Protein AF-A0AAU9CZB6-F1 (afdb_monomer)

Mean predicted aligned error: 5.32 Å

Organism: NCBI:txid2932184

Nearest PDB structures (foldseek):
  6pyu-assembly1_B  TM=6.315E-01  e=3.623E-01  Homo sapiens
  9cpc-assembly1_3Q  TM=4.572E-01  e=9.966E-01  Sus scrofa
  8gmh-assembly2_E  TM=4.642E-01  e=1.342E+00  Streptococcus intermedius B196
  2y3a-assembly1_B  TM=4.017E-01  e=5.833E-01  Mus musculus
  8i4v-assembly1_B  TM=3.474E-01  e=9.966E-01  Saccharomyces cerevisiae S288C

Foldseek 3Di:
DAPLVVLVVVLVVLVVVLVVLVVVLVVLVVVLVVLVVVLVVVVVVLVVCLVVCVPHPCNVVSVVVVVVSVVVSVVSNVVSVVSNVVSVVVNVVSVVVSVVSVVVSVVSVVVVVD

Structure (mmCIF, N/CA/C/O backbone):
data_AF-A0AAU9CZB6-F1
#
_entry.id   AF-A0AAU9CZB6-F1
#
loop_
_atom_site.group_PDB
_atom_site.id
_atom_site.type_symbol
_atom_site.label_atom_id
_atom_site.label_alt_id
_atom_site.label_comp_id
_atom_site.label_asym_id
_atom_site.label_entity_id
_atom_site.label_seq_id
_atom_site.pdbx_PDB_ins_code
_atom_site.Cartn_x
_atom_site.Cartn_y
_atom_site.Cartn_z
_atom_site.occupancy
_atom_site.B_iso_or_equiv
_atom_site.auth_seq_id
_atom_site.auth_comp_id
_atom_site.auth_asym_id
_atom_site.auth_atom_id
_atom_site.pdbx_PDB_model_num
ATOM 1 N N . MET A 1 1 ? -8.855 -9.086 37.062 1.00 68.56 1 MET A N 1
ATOM 2 C CA . MET A 1 1 ? -9.310 -8.047 36.117 1.00 68.56 1 MET A CA 1
ATOM 3 C C . MET A 1 1 ? -10.753 -8.340 35.783 1.00 68.56 1 MET A C 1
ATOM 5 O O . MET A 1 1 ? -11.101 -9.516 35.746 1.00 68.56 1 MET A O 1
ATOM 9 N N . SER A 1 2 ? -11.588 -7.314 35.612 1.00 87.12 2 SER A N 1
ATOM 10 C CA . SER A 1 2 ? -12.923 -7.522 35.044 1.00 87.12 2 SER A CA 1
ATOM 11 C C . SER A 1 2 ? -12.789 -7.878 33.555 1.00 87.12 2 SER A C 1
ATOM 13 O O . SER A 1 2 ? -11.853 -7.438 32.883 1.00 87.12 2 SER A O 1
ATOM 15 N N . LYS A 1 3 ? -13.757 -8.633 33.024 1.00 89.06 3 LYS A N 1
ATOM 16 C CA . LYS A 1 3 ? -13.925 -8.869 31.580 1.00 89.06 3 LYS A CA 1
ATOM 17 C C . LYS A 1 3 ? -13.966 -7.548 30.795 1.00 89.06 3 LYS A C 1
ATOM 19 O O . LYS A 1 3 ? -13.482 -7.479 29.670 1.00 89.06 3 LYS A O 1
ATOM 24 N N . TYR A 1 4 ? -14.511 -6.486 31.387 1.00 90.50 4 TYR A N 1
ATOM 25 C CA . TYR A 1 4 ? -14.522 -5.147 30.805 1.00 90.50 4 TYR A CA 1
ATOM 26 C C . TYR A 1 4 ? -13.120 -4.525 30.707 1.00 90.50 4 TYR A C 1
ATOM 28 O O . TYR A 1 4 ? -12.799 -3.901 29.690 1.00 90.50 4 TYR A O 1
ATOM 36 N N . ASP A 1 5 ? -12.277 -4.709 31.727 1.00 91.19 5 ASP A N 1
ATOM 37 C CA . ASP A 1 5 ? -10.897 -4.203 31.732 1.00 91.19 5 ASP A CA 1
ATOM 38 C C . ASP A 1 5 ? -10.065 -4.901 30.649 1.00 91.19 5 ASP A C 1
ATOM 40 O O . ASP A 1 5 ? -9.366 -4.244 29.878 1.00 91.19 5 ASP A O 1
ATOM 44 N N . GLU A 1 6 ? -10.207 -6.225 30.528 1.00 93.50 6 GLU A N 1
ATOM 45 C CA . GLU A 1 6 ? -9.531 -7.031 29.501 1.00 93.50 6 GLU A CA 1
ATOM 46 C C . GLU A 1 6 ? -9.939 -6.606 28.083 1.00 93.50 6 GLU A C 1
ATOM 48 O O . GLU A 1 6 ? -9.092 -6.414 27.206 1.00 93.50 6 GLU A O 1
ATOM 53 N N . LEU A 1 7 ? -11.237 -6.388 27.856 1.00 94.50 7 LEU A N 1
ATOM 54 C CA . LEU A 1 7 ? -11.742 -5.898 26.575 1.00 94.50 7 LEU A CA 1
ATOM 55 C C . LEU A 1 7 ? -11.307 -4.456 26.286 1.00 94.50 7 LEU A C 1
ATOM 57 O O . LEU A 1 7 ? -11.104 -4.099 25.129 1.00 94.50 7 LEU A O 1
ATOM 61 N N . THR A 1 8 ? -11.146 -3.619 27.312 1.00 93.88 8 THR A N 1
ATOM 62 C CA . THR A 1 8 ? -10.642 -2.248 27.151 1.00 93.88 8 THR A CA 1
ATOM 63 C C . THR A 1 8 ? -9.173 -2.240 26.754 1.00 93.88 8 THR A C 1
ATOM 65 O O . THR A 1 8 ? -8.805 -1.492 25.848 1.00 93.88 8 THR A O 1
ATOM 68 N N . GLN A 1 9 ? -8.355 -3.103 27.359 1.00 95.25 9 GLN A N 1
ATOM 69 C CA . GLN A 1 9 ? -6.968 -3.274 26.934 1.00 95.25 9 GLN A CA 1
ATOM 70 C C . GLN A 1 9 ? -6.896 -3.806 25.497 1.00 95.25 9 GLN A C 1
ATOM 72 O O . GLN A 1 9 ? -6.178 -3.252 24.672 1.00 95.25 9 GLN A O 1
ATOM 77 N N . THR A 1 10 ? -7.717 -4.806 25.165 1.00 95.19 10 THR A N 1
ATOM 78 C CA . THR A 1 10 ? -7.789 -5.368 23.806 1.00 95.19 10 THR A CA 1
ATOM 79 C C . THR A 1 10 ? -8.183 -4.312 22.769 1.00 95.19 10 THR A C 1
ATOM 81 O O . THR A 1 10 ? -7.594 -4.253 21.692 1.00 95.19 10 THR A O 1
ATOM 84 N N . GLU A 1 11 ? -9.167 -3.459 23.077 1.00 95.31 11 GLU A N 1
ATOM 85 C CA . GLU A 1 11 ? -9.558 -2.342 22.209 1.00 95.31 11 GLU A CA 1
ATOM 86 C C . GLU A 1 11 ? -8.388 -1.373 21.992 1.00 95.31 11 GLU A C 1
ATOM 88 O O . GLU A 1 11 ? -8.130 -0.960 20.862 1.00 95.31 11 GLU A O 1
ATOM 93 N N . HIS A 1 12 ? -7.675 -1.018 23.064 1.00 96.44 12 HIS A N 1
ATOM 94 C CA . HIS A 1 12 ? -6.526 -0.121 22.996 1.00 96.44 12 HIS A CA 1
ATOM 95 C C . HIS A 1 12 ? -5.411 -0.687 22.109 1.00 96.44 12 HIS A C 1
ATOM 97 O O . HIS A 1 12 ? -4.948 0.000 21.197 1.00 96.44 12 HIS A O 1
ATOM 103 N N . ASP A 1 13 ? -5.044 -1.951 22.316 1.00 96.25 13 ASP A N 1
ATOM 104 C CA . ASP A 1 13 ? -3.989 -2.618 21.553 1.00 96.25 13 ASP A CA 1
ATOM 105 C C . ASP A 1 13 ? -4.352 -2.701 20.059 1.00 96.25 13 ASP A C 1
ATOM 107 O O . ASP A 1 13 ? -3.534 -2.378 19.195 1.00 96.25 13 ASP A O 1
ATOM 111 N N . LYS A 1 14 ? -5.610 -3.035 19.738 1.00 94.88 14 LYS A N 1
ATOM 112 C CA . LYS A 1 14 ? -6.104 -3.072 18.350 1.00 94.88 14 LYS A CA 1
ATOM 113 C C . LYS A 1 14 ? -6.131 -1.697 17.685 1.00 94.88 14 LYS A C 1
ATOM 115 O O . LYS A 1 14 ? -5.860 -1.597 16.489 1.00 94.88 14 LYS A O 1
ATOM 120 N N . ARG A 1 15 ? -6.426 -0.626 18.430 1.00 95.12 15 ARG A N 1
ATOM 121 C CA . ARG A 1 15 ? -6.346 0.750 17.904 1.00 95.12 15 ARG A CA 1
ATOM 122 C C . ARG A 1 15 ? -4.911 1.130 17.553 1.00 95.12 15 ARG A C 1
ATOM 124 O O . ARG A 1 15 ? -4.691 1.663 16.470 1.00 95.12 15 ARG A O 1
ATOM 131 N N . ILE A 1 16 ? -3.944 0.791 18.407 1.00 97.12 16 ILE A N 1
ATOM 132 C CA . ILE A 1 16 ? -2.517 0.996 18.112 1.00 97.12 16 ILE A CA 1
ATOM 133 C C . ILE A 1 16 ? -2.113 0.222 16.851 1.00 97.12 16 ILE A C 1
ATOM 135 O O . ILE A 1 16 ? -1.412 0.752 15.987 1.00 97.12 16 ILE A O 1
ATOM 139 N N . GLU A 1 17 ? -2.560 -1.027 16.715 1.00 96.56 17 GLU A N 1
ATOM 140 C CA . GLU A 1 17 ? -2.291 -1.830 15.520 1.00 96.56 17 GLU A CA 1
ATOM 141 C C . GLU A 1 17 ? -2.881 -1.187 14.254 1.00 96.56 17 GLU A C 1
ATOM 143 O O . GLU A 1 17 ? -2.177 -1.053 13.251 1.00 96.56 17 GLU A O 1
ATOM 148 N N . SER A 1 18 ? -4.126 -0.706 14.317 1.00 95.19 18 SER A N 1
ATOM 149 C CA . SER A 1 18 ? -4.783 0.004 13.212 1.00 95.19 18 SER A CA 1
ATOM 150 C C . SER A 1 18 ? -4.012 1.263 12.806 1.00 95.19 18 SER A C 1
ATOM 152 O O . SER A 1 18 ? -3.738 1.469 11.624 1.00 95.19 18 SER A O 1
ATOM 154 N N . GLU A 1 19 ? -3.580 2.075 13.772 1.00 96.19 19 GLU A N 1
ATOM 155 C CA . GLU A 1 19 ? -2.773 3.272 13.508 1.00 96.19 19 GLU A CA 1
ATOM 156 C C . GLU A 1 19 ? -1.437 2.923 12.832 1.00 96.19 19 GLU A C 1
ATOM 158 O O . GLU A 1 19 ? -1.006 3.608 11.897 1.00 96.19 19 GLU A O 1
ATOM 163 N N . ASN A 1 20 ? -0.787 1.833 13.251 1.00 97.38 20 ASN A N 1
ATOM 164 C CA . ASN A 1 20 ? 0.449 1.349 12.633 1.00 97.38 20 ASN A CA 1
ATOM 165 C C . ASN A 1 20 ? 0.231 0.882 11.186 1.00 97.38 20 ASN A C 1
ATOM 167 O O . ASN A 1 20 ? 1.059 1.174 10.311 1.00 97.38 20 ASN A O 1
ATOM 171 N N . VAL A 1 21 ? -0.882 0.193 10.908 1.00 96.88 21 VAL A N 1
ATOM 172 C CA . VAL A 1 21 ? -1.267 -0.207 9.545 1.00 96.88 21 VAL A CA 1
ATOM 173 C C . VAL A 1 21 ? -1.482 1.031 8.677 1.00 96.88 21 VAL A C 1
ATOM 175 O O . VAL A 1 21 ? -0.888 1.130 7.602 1.00 96.88 21 VAL A O 1
ATOM 178 N N . GLU A 1 22 ? -2.224 2.027 9.158 1.00 95.69 22 GLU A N 1
ATOM 179 C CA . GLU A 1 22 ? -2.458 3.280 8.432 1.00 95.69 22 GLU A CA 1
ATOM 180 C C . GLU A 1 22 ? -1.171 4.073 8.165 1.00 95.69 22 GLU A C 1
ATOM 182 O O . GLU A 1 22 ? -0.979 4.638 7.082 1.00 95.69 22 GLU A O 1
ATOM 187 N N . GLN A 1 23 ? -0.264 4.147 9.141 1.00 97.12 23 GLN A N 1
ATOM 188 C CA . GLN A 1 23 ? 1.048 4.768 8.948 1.00 97.12 23 GLN A CA 1
ATOM 189 C C . GLN A 1 23 ? 1.866 4.025 7.889 1.00 97.12 23 GLN A C 1
ATOM 191 O O . GLN A 1 23 ? 2.502 4.653 7.041 1.00 97.12 23 GLN A O 1
ATOM 196 N N . THR A 1 24 ? 1.833 2.695 7.905 1.00 96.62 24 THR A N 1
ATOM 197 C CA . THR A 1 24 ? 2.538 1.871 6.919 1.00 96.62 24 THR A CA 1
ATOM 198 C C . THR A 1 24 ? 1.942 2.055 5.524 1.00 96.62 24 THR A C 1
ATOM 200 O O . THR A 1 24 ? 2.691 2.260 4.570 1.00 96.62 24 THR A O 1
ATOM 203 N N . MET A 1 25 ? 0.613 2.107 5.394 1.00 96.00 25 MET A N 1
ATOM 204 C CA . MET A 1 25 ? -0.059 2.416 4.126 1.00 96.00 25 MET A CA 1
ATOM 205 C C . MET A 1 25 ? 0.368 3.772 3.564 1.00 96.00 25 MET A C 1
ATOM 207 O O . MET A 1 25 ? 0.637 3.885 2.369 1.00 96.00 25 MET A O 1
ATOM 211 N N . ARG A 1 26 ? 0.480 4.799 4.416 1.00 97.00 26 ARG A N 1
ATOM 212 C CA . ARG A 1 26 ? 0.981 6.119 4.001 1.00 97.00 26 ARG A CA 1
ATOM 213 C C . ARG A 1 26 ? 2.402 6.040 3.441 1.00 97.00 26 ARG A C 1
ATOM 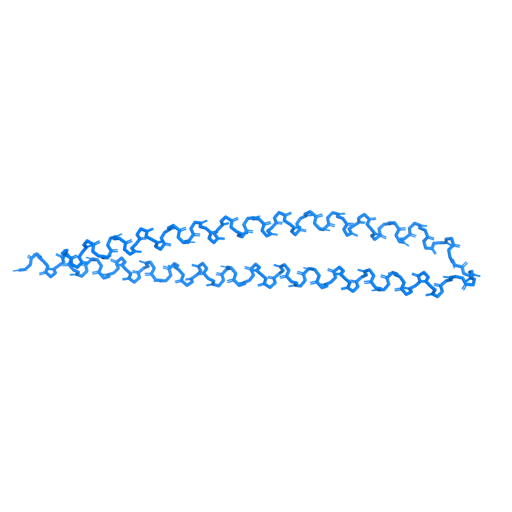215 O O . ARG A 1 26 ? 2.662 6.627 2.396 1.00 97.00 26 ARG A O 1
ATOM 222 N N . LYS A 1 27 ? 3.294 5.276 4.079 1.00 97.31 27 LYS A N 1
ATOM 223 C CA . LYS A 1 27 ? 4.666 5.066 3.582 1.00 97.31 27 LYS A CA 1
ATOM 224 C C . LYS A 1 27 ? 4.687 4.332 2.240 1.00 97.31 27 LYS A C 1
ATOM 226 O O . LYS A 1 27 ? 5.438 4.727 1.355 1.00 97.31 27 LYS A O 1
ATOM 231 N N . VAL A 1 28 ? 3.853 3.303 2.065 1.00 97.25 28 VAL A N 1
ATOM 232 C CA . VAL A 1 28 ? 3.739 2.581 0.784 1.00 97.25 28 VAL A CA 1
ATOM 233 C C . VAL A 1 28 ? 3.290 3.523 -0.334 1.00 97.25 28 VAL A C 1
ATOM 235 O O . VAL A 1 28 ? 3.904 3.523 -1.398 1.00 97.25 28 VAL A O 1
ATOM 238 N N . ARG A 1 29 ? 2.300 4.388 -0.083 1.00 95.31 29 ARG A N 1
ATOM 239 C CA . ARG A 1 29 ? 1.848 5.390 -1.066 1.00 95.31 29 ARG A CA 1
ATOM 240 C C . ARG A 1 29 ? 2.941 6.388 -1.435 1.00 95.31 29 ARG A C 1
ATOM 242 O O . ARG A 1 29 ? 3.176 6.621 -2.613 1.00 95.31 29 ARG A O 1
ATOM 249 N N . GLN A 1 30 ? 3.669 6.904 -0.446 1.00 96.31 30 GLN A N 1
ATOM 250 C CA . GLN A 1 30 ? 4.806 7.798 -0.695 1.00 96.31 30 GLN A CA 1
ATOM 251 C C . GLN A 1 30 ? 5.900 7.124 -1.535 1.00 96.31 30 GLN A C 1
ATOM 253 O O . GLN A 1 30 ? 6.493 7.754 -2.409 1.00 96.31 30 GLN A O 1
ATOM 258 N N . LEU A 1 31 ? 6.164 5.835 -1.298 1.00 96.12 31 LEU A N 1
ATOM 259 C CA . LEU A 1 31 ? 7.089 5.065 -2.127 1.00 96.12 31 LEU A CA 1
ATOM 260 C C . LEU A 1 31 ? 6.568 4.914 -3.558 1.00 96.12 31 LEU A C 1
ATOM 262 O O . LEU A 1 31 ? 7.340 5.120 -4.489 1.00 96.12 31 LEU A O 1
ATOM 266 N N . GLN A 1 32 ? 5.286 4.591 -3.748 1.00 95.44 32 GLN A N 1
ATOM 267 C CA . GLN A 1 32 ? 4.672 4.491 -5.078 1.00 95.44 32 GLN A CA 1
ATOM 268 C C . GLN A 1 32 ? 4.797 5.805 -5.859 1.00 95.44 32 GLN A C 1
ATOM 270 O O . GLN A 1 32 ? 5.255 5.781 -6.998 1.00 95.44 32 GLN A O 1
ATOM 275 N N . GLU A 1 33 ? 4.470 6.938 -5.232 1.00 95.19 33 GLU A N 1
ATOM 276 C CA . GLU A 1 33 ? 4.589 8.274 -5.832 1.00 95.19 33 GLU A CA 1
ATOM 277 C C . GLU A 1 33 ? 6.038 8.588 -6.235 1.00 95.19 33 GLU A C 1
ATOM 279 O O . GLU A 1 33 ? 6.302 8.987 -7.370 1.00 95.19 33 GLU A O 1
ATOM 284 N N . SER A 1 34 ? 6.992 8.330 -5.334 1.00 95.38 34 SER A N 1
ATOM 285 C CA . SER A 1 34 ? 8.423 8.513 -5.605 1.00 95.38 34 SER A CA 1
ATOM 286 C C . SER A 1 34 ? 8.898 7.654 -6.783 1.00 95.38 34 SER A C 1
ATOM 288 O O . SER A 1 34 ? 9.549 8.142 -7.712 1.00 95.38 34 SER A O 1
ATOM 290 N N . TYR A 1 35 ? 8.526 6.371 -6.798 1.00 94.69 35 TYR A N 1
ATOM 291 C CA . TYR A 1 35 ? 8.862 5.469 -7.894 1.00 94.69 35 TYR A CA 1
ATOM 292 C C . TYR A 1 35 ? 8.224 5.901 -9.215 1.00 94.69 35 TYR A C 1
ATOM 294 O O . TYR A 1 35 ? 8.892 5.840 -10.245 1.00 94.69 35 TYR A O 1
ATOM 302 N N . ASP A 1 36 ? 6.97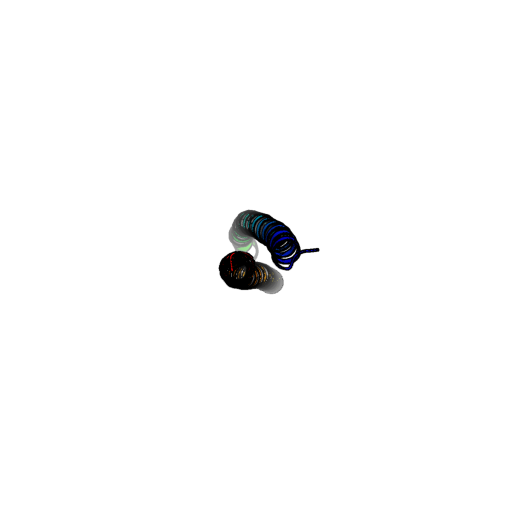8 6.374 -9.210 1.00 93.75 36 ASP A N 1
ATOM 303 C CA . ASP A 1 36 ? 6.306 6.849 -10.419 1.00 93.75 36 ASP A CA 1
ATOM 304 C C . ASP A 1 36 ? 7.038 8.027 -11.068 1.00 93.75 36 ASP A C 1
ATOM 306 O O . ASP A 1 36 ? 7.227 8.026 -12.290 1.00 93.75 36 ASP A O 1
ATOM 310 N N . GLU A 1 37 ? 7.543 8.980 -10.281 1.00 94.31 37 GLU A N 1
ATOM 311 C CA . GLU A 1 37 ? 8.394 10.047 -10.814 1.00 94.31 37 GLU A CA 1
ATOM 312 C C . GLU A 1 37 ? 9.680 9.503 -11.446 1.00 94.31 37 GLU A C 1
ATOM 314 O O . GLU A 1 37 ? 10.061 9.908 -12.553 1.00 94.31 37 GLU A O 1
ATOM 319 N N . HIS A 1 38 ? 10.361 8.581 -10.762 1.00 93.19 38 HIS A N 1
ATOM 320 C CA . HIS A 1 38 ? 11.591 7.969 -11.263 1.00 93.19 38 HIS A CA 1
ATOM 321 C C . HIS A 1 38 ? 11.352 7.187 -12.556 1.00 93.19 38 HIS A C 1
ATOM 323 O O . HIS A 1 38 ? 12.116 7.331 -13.511 1.00 93.19 38 HIS A O 1
ATOM 329 N N . PHE A 1 39 ? 10.260 6.431 -12.630 1.00 94.38 39 PHE A N 1
ATOM 330 C CA . PHE A 1 39 ? 9.872 5.682 -13.818 1.00 94.38 39 PHE A CA 1
ATOM 331 C C . PHE A 1 39 ? 9.537 6.594 -14.995 1.00 94.38 39 PHE A C 1
ATOM 333 O O . PHE A 1 39 ? 9.964 6.325 -16.116 1.00 94.38 39 PHE A O 1
ATOM 340 N N . GLN A 1 40 ? 8.839 7.709 -14.764 1.00 94.19 40 GLN A N 1
ATOM 341 C CA . GLN A 1 40 ? 8.580 8.699 -15.813 1.00 94.19 40 GLN A CA 1
ATOM 342 C C . GLN A 1 40 ? 9.870 9.343 -16.334 1.00 94.19 40 GLN A C 1
ATOM 344 O O . GLN A 1 40 ? 10.007 9.572 -17.537 1.00 94.19 40 GLN A O 1
ATOM 349 N N . ARG A 1 41 ? 10.830 9.653 -15.453 1.00 94.56 41 ARG A N 1
ATOM 350 C CA . ARG A 1 41 ? 12.142 10.185 -15.861 1.00 94.56 41 ARG A CA 1
ATOM 351 C C . ARG A 1 41 ? 12.942 9.151 -16.651 1.00 94.56 41 ARG A C 1
ATOM 353 O O . ARG A 1 41 ? 13.482 9.487 -17.699 1.00 94.56 41 ARG A O 1
ATOM 360 N N . ALA A 1 42 ? 12.969 7.900 -16.198 1.00 93.88 42 ALA A N 1
ATOM 361 C CA . ALA A 1 42 ? 13.665 6.824 -16.893 1.00 93.88 42 ALA A CA 1
ATOM 362 C C . ALA A 1 42 ? 13.046 6.528 -18.269 1.00 93.88 42 ALA A C 1
ATOM 364 O O . ALA A 1 42 ? 13.771 6.372 -19.247 1.00 93.88 42 ALA A O 1
ATOM 365 N N . ASN A 1 43 ? 11.714 6.521 -18.381 1.00 92.88 43 ASN A N 1
ATOM 366 C CA . ASN A 1 43 ? 11.038 6.340 -19.667 1.00 92.88 43 ASN A CA 1
ATOM 367 C C . ASN A 1 43 ? 11.383 7.463 -20.652 1.00 92.88 43 ASN A C 1
ATOM 369 O O . ASN A 1 43 ? 11.735 7.160 -21.790 1.00 92.88 43 ASN A O 1
ATOM 373 N N . ARG A 1 44 ? 11.377 8.728 -20.203 1.00 93.81 44 ARG A N 1
ATOM 374 C CA . ARG A 1 44 ? 11.832 9.862 -21.026 1.00 93.81 44 ARG A CA 1
ATOM 375 C C . ARG A 1 44 ? 13.276 9.698 -21.478 1.00 93.81 44 ARG A C 1
ATOM 377 O O . ARG A 1 44 ? 13.551 9.847 -22.660 1.00 93.81 44 ARG A O 1
ATOM 384 N N . PHE A 1 45 ? 14.169 9.297 -20.576 1.00 92.25 45 PHE A N 1
ATOM 385 C CA . PHE A 1 45 ? 15.556 9.008 -20.931 1.00 92.25 45 PHE A CA 1
ATOM 386 C C . PHE A 1 45 ? 15.644 7.965 -22.054 1.00 92.25 45 PHE A C 1
ATOM 388 O O . P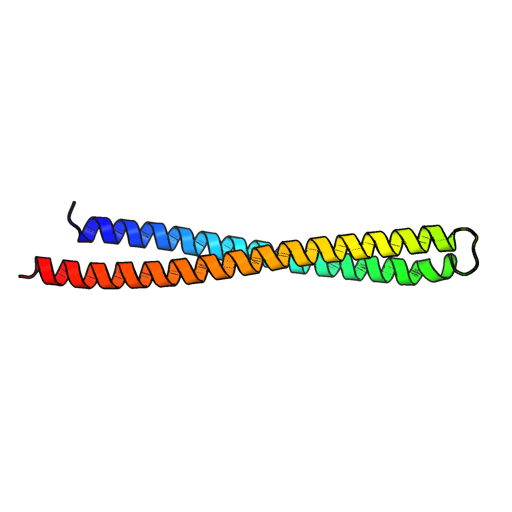HE A 1 45 ? 16.272 8.229 -23.074 1.00 92.25 45 PHE A O 1
ATOM 395 N N . PHE A 1 46 ? 14.961 6.820 -21.929 1.00 92.38 46 PHE A N 1
ATOM 396 C CA . PHE A 1 46 ? 14.932 5.795 -22.982 1.00 92.38 46 PHE A CA 1
ATOM 397 C C . PHE A 1 46 ? 14.304 6.281 -24.298 1.00 92.38 46 PHE A C 1
ATOM 399 O O . PHE A 1 46 ? 14.651 5.777 -25.366 1.00 92.38 46 PHE A O 1
ATOM 406 N N . GLU A 1 47 ? 13.359 7.215 -24.260 1.00 90.19 47 GLU A N 1
ATOM 407 C CA . GLU A 1 47 ? 12.788 7.817 -25.468 1.00 90.19 47 GLU A CA 1
ATOM 408 C C . GLU A 1 47 ? 13.778 8.760 -26.155 1.00 90.19 47 GLU A C 1
ATOM 410 O O . GLU A 1 47 ? 13.956 8.663 -27.369 1.00 90.19 47 GLU A O 1
ATOM 415 N N . GLU A 1 48 ? 14.453 9.612 -25.382 1.00 91.00 48 GLU A N 1
ATOM 416 C CA . GLU A 1 48 ? 15.430 10.591 -25.863 1.00 91.00 48 GLU A CA 1
ATOM 417 C C . GLU A 1 48 ? 16.637 9.904 -26.506 1.00 91.00 48 GLU A C 1
ATOM 419 O O . GLU A 1 48 ? 16.936 10.140 -27.679 1.00 91.00 48 GLU A O 1
ATOM 424 N N . ILE A 1 49 ? 17.286 8.984 -25.786 1.00 89.69 49 ILE A N 1
ATOM 425 C CA . ILE A 1 49 ? 18.492 8.319 -26.299 1.00 89.69 49 ILE A CA 1
ATOM 426 C C . ILE A 1 49 ? 18.162 7.246 -2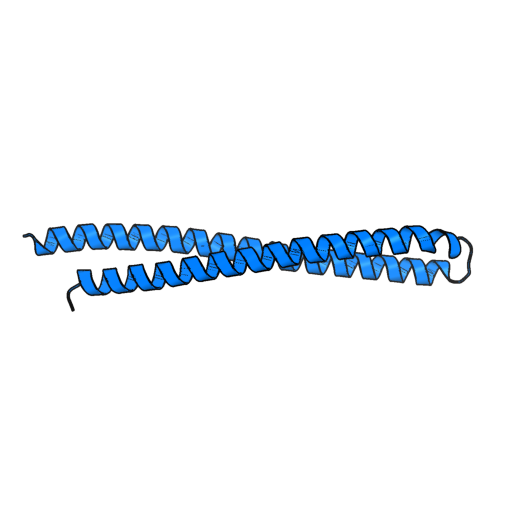7.334 1.00 89.69 49 ILE A C 1
ATOM 428 O O . ILE A 1 49 ? 19.006 6.877 -28.145 1.00 89.69 49 ILE A O 1
ATOM 432 N N . GLY A 1 50 ? 16.926 6.739 -27.351 1.00 85.19 50 GLY A N 1
ATOM 433 C CA . GLY A 1 50 ? 16.533 5.648 -28.238 1.00 85.19 50 GLY A CA 1
ATOM 434 C C . GLY A 1 50 ? 16.651 5.988 -29.723 1.00 85.19 50 GLY A C 1
ATOM 435 O O . GLY A 1 50 ? 16.818 5.084 -30.542 1.00 85.19 50 GLY A O 1
ATOM 436 N N . PHE A 1 51 ? 16.609 7.273 -30.085 1.00 83.44 51 PHE A N 1
ATOM 437 C CA . PHE A 1 51 ? 16.877 7.722 -31.451 1.00 83.44 51 PHE A CA 1
ATOM 438 C C . PHE A 1 51 ? 18.333 7.503 -31.876 1.00 83.44 51 PHE A C 1
ATOM 440 O O . PHE A 1 51 ? 18.557 7.132 -33.025 1.00 83.44 51 PHE A O 1
ATOM 447 N N . GLU A 1 52 ? 19.296 7.648 -30.964 1.00 85.75 52 GLU A N 1
ATOM 448 C CA . GLU A 1 52 ? 20.729 7.484 -31.253 1.00 85.75 52 GLU A CA 1
ATOM 449 C C . GLU A 1 52 ? 21.097 6.031 -31.570 1.00 85.75 52 GLU A C 1
ATOM 451 O O . GLU A 1 52 ? 22.048 5.759 -32.300 1.00 85.75 52 GLU A O 1
ATOM 456 N N . PHE A 1 53 ? 20.311 5.080 -31.062 1.00 85.38 53 PHE A N 1
ATOM 457 C CA . PHE A 1 53 ? 20.537 3.657 -31.294 1.00 85.38 53 PHE A CA 1
ATOM 458 C C . PHE A 1 53 ? 19.830 3.119 -32.545 1.00 85.38 53 PHE A C 1
ATOM 460 O O . PHE A 1 53 ? 20.084 1.969 -32.918 1.00 85.38 53 PHE A O 1
ATOM 467 N N . ARG A 1 54 ? 18.977 3.904 -33.227 1.00 78.94 54 ARG A N 1
ATOM 468 C CA . ARG A 1 54 ? 18.245 3.441 -34.422 1.00 78.94 54 ARG A CA 1
ATOM 469 C C . ARG A 1 54 ? 19.205 3.143 -35.569 1.00 78.94 54 ARG A C 1
ATOM 471 O O . ARG A 1 54 ? 19.972 4.000 -35.985 1.00 78.94 54 ARG A O 1
ATOM 478 N N . GLY A 1 55 ? 19.128 1.925 -36.105 1.00 77.38 55 GLY A N 1
ATOM 479 C CA . GLY A 1 55 ? 19.993 1.490 -37.206 1.00 77.38 55 GLY A CA 1
ATOM 480 C C . GLY A 1 55 ? 21.453 1.259 -36.804 1.00 77.38 55 GLY A C 1
ATOM 481 O O . GLY A 1 55 ? 22.275 1.017 -37.679 1.00 77.38 55 GLY A O 1
ATOM 482 N N . SER A 1 56 ? 21.775 1.319 -35.506 1.00 85.06 56 SER A N 1
ATOM 483 C CA . SER A 1 56 ? 23.096 0.957 -34.988 1.00 85.06 56 SER A CA 1
ATOM 484 C C . SER A 1 56 ? 23.186 -0.541 -34.683 1.00 85.06 56 SER A C 1
ATOM 486 O O . SER A 1 56 ? 22.194 -1.163 -34.295 1.00 85.06 56 SER A O 1
ATOM 488 N N . ASP A 1 57 ? 24.398 -1.099 -34.714 1.00 82.75 57 ASP A N 1
ATOM 489 C CA . ASP A 1 57 ? 24.671 -2.478 -34.269 1.00 82.75 57 ASP A CA 1
ATOM 490 C C . ASP A 1 57 ? 24.295 -2.710 -32.792 1.00 82.75 57 ASP A C 1
ATOM 492 O O . ASP A 1 57 ? 24.124 -3.841 -32.337 1.00 82.75 57 ASP A O 1
ATOM 496 N N . ARG A 1 58 ? 24.138 -1.624 -32.022 1.00 87.12 58 ARG A N 1
ATOM 497 C CA . ARG A 1 58 ? 23.764 -1.643 -30.603 1.00 87.12 58 ARG A CA 1
ATOM 498 C C . ARG A 1 58 ? 22.254 -1.535 -30.366 1.00 87.12 58 ARG A C 1
ATOM 500 O O . ARG A 1 58 ? 21.838 -1.597 -29.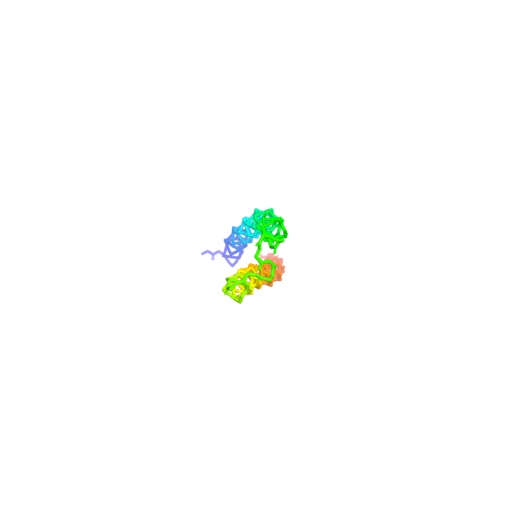210 1.00 87.12 58 ARG A O 1
ATOM 507 N N . ALA A 1 59 ? 21.430 -1.429 -31.413 1.00 88.06 59 ALA A N 1
ATOM 508 C CA . ALA A 1 59 ? 19.973 -1.313 -31.299 1.00 88.06 59 ALA A CA 1
ATOM 509 C C . ALA A 1 59 ? 19.347 -2.454 -30.479 1.00 88.06 59 ALA A C 1
ATOM 511 O O . ALA A 1 59 ? 18.502 -2.211 -29.621 1.00 88.06 59 ALA A O 1
ATOM 512 N N . ASN A 1 60 ? 19.812 -3.690 -30.691 1.00 88.12 60 ASN A N 1
ATOM 513 C CA . ASN A 1 60 ? 19.310 -4.868 -29.979 1.00 88.12 60 ASN A CA 1
ATOM 514 C C . ASN A 1 60 ? 19.644 -4.829 -28.481 1.00 88.12 60 ASN A C 1
ATOM 516 O O . ASN A 1 60 ? 18.799 -5.144 -27.648 1.00 88.12 60 ASN A O 1
ATOM 520 N N . VAL A 1 61 ? 20.863 -4.402 -28.130 1.00 89.69 61 VAL A N 1
ATOM 521 C CA . VAL A 1 61 ? 21.298 -4.267 -26.729 1.00 89.69 61 VAL A CA 1
ATOM 522 C C . VAL A 1 61 ? 20.483 -3.186 -26.025 1.00 89.69 61 VAL A C 1
ATOM 524 O O . VAL A 1 61 ? 20.015 -3.387 -24.906 1.00 89.69 61 VAL A O 1
ATOM 527 N N . PHE A 1 62 ? 20.271 -2.055 -26.698 1.00 92.25 62 PHE A N 1
ATOM 528 C CA . PHE A 1 62 ? 19.438 -0.976 -26.188 1.00 92.25 62 PHE A CA 1
ATOM 529 C C . PHE A 1 62 ? 17.979 -1.418 -25.975 1.00 92.25 62 PHE A C 1
ATOM 531 O O . PHE A 1 62 ? 17.399 -1.143 -24.924 1.00 92.25 62 PHE A O 1
ATOM 538 N N . GLY A 1 63 ? 17.408 -2.155 -26.935 1.00 90.88 63 GLY A N 1
ATOM 539 C CA . GLY A 1 63 ? 16.068 -2.735 -26.823 1.00 90.88 63 GLY A CA 1
ATOM 540 C C . GLY A 1 63 ? 15.932 -3.658 -25.611 1.00 90.88 63 GLY A C 1
ATOM 541 O O . GLY A 1 63 ? 15.039 -3.458 -24.790 1.00 90.88 63 GLY A O 1
ATOM 542 N N . ALA A 1 64 ? 16.874 -4.589 -25.435 1.00 93.06 64 ALA A N 1
ATOM 543 C CA . ALA A 1 64 ? 16.886 -5.502 -24.291 1.00 93.06 64 ALA A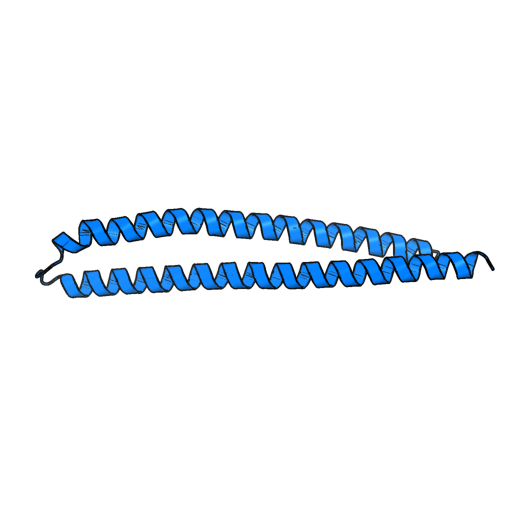 CA 1
ATOM 544 C C . ALA A 1 64 ? 17.000 -4.763 -22.945 1.00 93.06 64 ALA A C 1
ATOM 546 O O . ALA A 1 64 ? 16.321 -5.120 -21.983 1.00 93.06 64 ALA A O 1
ATOM 547 N N . LEU A 1 65 ? 17.816 -3.704 -22.872 1.00 93.25 65 LEU A N 1
ATOM 548 C CA . LEU A 1 65 ? 17.940 -2.882 -21.666 1.00 93.25 65 LEU A CA 1
ATOM 549 C C . LEU A 1 65 ? 16.627 -2.158 -21.331 1.00 93.25 65 LEU A C 1
ATOM 551 O O . LEU A 1 65 ? 16.219 -2.125 -20.169 1.00 93.25 65 LEU A O 1
ATOM 555 N N . LYS A 1 66 ? 15.949 -1.604 -22.343 1.00 93.88 66 LYS A N 1
ATOM 556 C CA . LYS A 1 66 ? 14.647 -0.945 -22.176 1.00 93.88 66 LYS A CA 1
ATOM 557 C C . LYS A 1 66 ? 13.575 -1.931 -21.703 1.00 93.88 66 LYS A C 1
ATOM 559 O O . LYS A 1 66 ? 12.790 -1.599 -20.815 1.00 93.88 66 LYS A O 1
ATOM 564 N N . GLU A 1 67 ? 13.546 -3.134 -22.270 1.00 94.62 67 GLU A N 1
ATOM 565 C CA . GLU A 1 67 ? 12.624 -4.199 -21.862 1.00 94.62 67 GLU A CA 1
ATOM 566 C C . GLU A 1 67 ? 12.876 -4.667 -20.427 1.00 94.62 67 GLU A C 1
ATOM 568 O O . GLU A 1 67 ? 11.927 -4.816 -19.656 1.00 94.62 67 GLU A O 1
ATOM 573 N N . GLU A 1 68 ? 14.139 -4.864 -20.042 1.00 95.44 68 GLU A N 1
ATOM 574 C CA . GLU A 1 68 ? 14.494 -5.236 -18.670 1.00 95.44 68 GLU A CA 1
ATOM 575 C C . GLU A 1 68 ? 14.102 -4.139 -17.679 1.00 95.44 68 GLU A C 1
ATOM 577 O O . GLU A 1 68 ? 13.468 -4.425 -16.664 1.00 95.44 68 GLU A O 1
ATOM 582 N N . HIS A 1 69 ? 14.384 -2.873 -17.996 1.00 94.0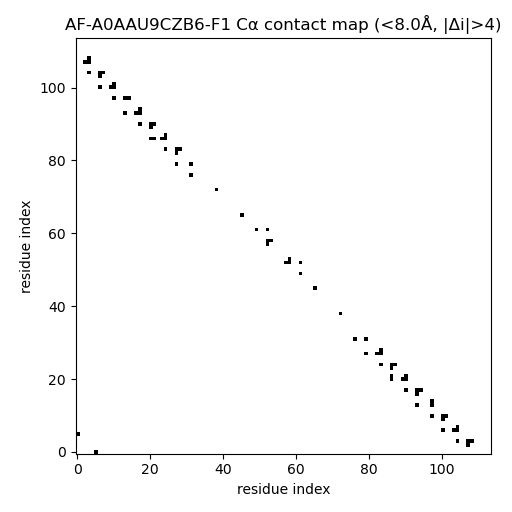6 69 HIS A N 1
ATOM 583 C CA . HIS A 1 69 ? 13.936 -1.750 -17.175 1.00 94.06 69 HIS A CA 1
ATOM 584 C C . HIS A 1 69 ? 12.407 -1.739 -17.015 1.00 94.06 69 HIS A C 1
ATOM 586 O O . HIS A 1 69 ? 11.895 -1.602 -15.903 1.00 94.06 69 HIS A O 1
ATOM 592 N N . HIS A 1 70 ? 11.663 -1.929 -18.109 1.00 94.88 70 HIS A N 1
ATOM 593 C CA . HIS A 1 70 ? 10.203 -1.983 -18.066 1.00 94.88 70 HIS A CA 1
ATOM 594 C C . HIS A 1 70 ? 9.695 -3.138 -17.190 1.00 94.88 70 HIS A C 1
ATOM 596 O O . HIS A 1 70 ? 8.777 -2.960 -16.389 1.00 94.88 70 HIS A O 1
ATOM 602 N N . ARG A 1 71 ? 10.326 -4.311 -17.290 1.00 97.19 71 ARG A N 1
ATOM 603 C CA . ARG A 1 71 ? 10.015 -5.478 -16.458 1.00 97.19 71 ARG A CA 1
ATOM 604 C C . ARG A 1 71 ? 10.248 -5.194 -14.976 1.00 97.19 71 ARG A C 1
ATOM 606 O O . ARG A 1 71 ? 9.383 -5.492 -14.156 1.00 97.19 71 ARG A O 1
ATOM 613 N N . GLN A 1 72 ? 11.381 -4.587 -14.627 1.00 95.44 72 GLN A N 1
ATOM 614 C CA . GLN A 1 72 ? 11.687 -4.221 -13.242 1.00 95.44 72 GLN A CA 1
ATOM 615 C C . GLN A 1 72 ? 10.714 -3.177 -12.695 1.00 95.44 72 GLN A C 1
ATOM 617 O O . GLN A 1 72 ? 10.225 -3.327 -11.576 1.00 95.44 72 GLN A O 1
ATOM 622 N N . MET A 1 73 ? 10.363 -2.172 -13.501 1.00 95.88 73 MET A N 1
ATOM 623 C CA . MET A 1 73 ? 9.334 -1.192 -13.158 1.00 95.88 73 MET A CA 1
ATOM 624 C C . MET A 1 73 ? 8.003 -1.877 -12.822 1.00 95.88 73 MET A C 1
ATOM 626 O O . MET A 1 73 ? 7.424 -1.609 -11.770 1.00 95.88 73 MET A O 1
ATOM 630 N N . LEU A 1 74 ? 7.521 -2.774 -13.689 1.00 96.50 74 LEU A N 1
ATOM 631 C CA . LEU A 1 74 ? 6.279 -3.514 -13.451 1.00 96.50 74 LEU A CA 1
ATOM 632 C C . LEU A 1 74 ? 6.358 -4.367 -12.181 1.00 96.50 74 LEU A C 1
ATOM 634 O O . LEU A 1 74 ? 5.416 -4.362 -11.393 1.00 96.50 74 LEU A O 1
ATOM 638 N N . ASN A 1 75 ? 7.482 -5.044 -11.941 1.00 97.19 75 ASN A N 1
ATOM 639 C CA . ASN A 1 75 ? 7.681 -5.837 -10.728 1.00 97.19 75 ASN A CA 1
ATOM 640 C C . ASN A 1 75 ? 7.573 -4.982 -9.461 1.00 97.19 75 ASN A C 1
ATOM 642 O O . ASN A 1 75 ? 6.873 -5.368 -8.526 1.00 97.19 75 ASN A O 1
ATOM 646 N N . ILE A 1 76 ? 8.214 -3.811 -9.438 1.00 96.12 76 ILE A N 1
ATOM 647 C CA . ILE A 1 76 ? 8.147 -2.889 -8.297 1.00 96.12 76 ILE A CA 1
ATOM 648 C C . ILE A 1 76 ? 6.714 -2.383 -8.099 1.00 96.12 76 ILE A C 1
ATOM 650 O O . ILE A 1 76 ? 6.201 -2.434 -6.981 1.00 96.12 76 ILE A O 1
ATOM 654 N N . LYS A 1 77 ? 6.036 -1.952 -9.172 1.00 95.38 77 LYS A N 1
ATOM 655 C CA . LYS A 1 77 ? 4.641 -1.483 -9.099 1.00 95.38 77 LYS A CA 1
ATOM 656 C C . LYS A 1 77 ? 3.703 -2.557 -8.562 1.00 95.38 77 LYS A C 1
ATOM 658 O O . LYS A 1 77 ? 2.915 -2.283 -7.661 1.00 95.38 77 LYS A O 1
ATOM 663 N N . ASN A 1 78 ? 3.823 -3.777 -9.078 1.00 96.88 78 ASN A N 1
ATOM 664 C CA . ASN A 1 78 ? 3.012 -4.907 -8.641 1.00 96.88 78 ASN A CA 1
ATOM 665 C C . ASN A 1 78 ? 3.285 -5.251 -7.175 1.00 96.88 78 ASN A C 1
ATOM 667 O O . ASN A 1 78 ? 2.346 -5.489 -6.422 1.00 96.88 78 ASN A O 1
ATOM 671 N N . HIS A 1 79 ? 4.551 -5.231 -6.751 1.00 96.94 79 HIS A N 1
ATOM 672 C CA . HIS A 1 79 ? 4.921 -5.500 -5.365 1.00 96.94 79 HIS A CA 1
ATOM 673 C C . HIS A 1 79 ? 4.328 -4.466 -4.399 1.00 96.94 79 HIS A C 1
ATOM 675 O O . HIS A 1 79 ? 3.684 -4.842 -3.421 1.00 96.94 79 HIS A O 1
ATOM 681 N N . LEU A 1 80 ? 4.485 -3.173 -4.697 1.00 96.06 80 LEU A N 1
ATOM 682 C CA . LEU A 1 80 ? 3.927 -2.098 -3.873 1.00 96.06 80 LEU A CA 1
ATOM 683 C C . LEU A 1 80 ? 2.391 -2.111 -3.880 1.00 96.06 80 LEU A C 1
ATOM 685 O O . LEU A 1 80 ? 1.772 -1.900 -2.840 1.00 96.06 80 LEU A O 1
ATOM 689 N N . GLY A 1 81 ? 1.770 -2.400 -5.028 1.00 96.38 81 GLY A N 1
ATOM 690 C CA . GLY A 1 81 ? 0.317 -2.551 -5.140 1.00 96.38 81 GLY A CA 1
ATOM 691 C C . GLY A 1 81 ? -0.222 -3.698 -4.282 1.00 96.38 81 GLY A C 1
ATOM 692 O O . GLY A 1 81 ? -1.167 -3.503 -3.520 1.00 96.38 81 GLY A O 1
ATOM 693 N N . ALA A 1 82 ? 0.426 -4.865 -4.329 1.00 97.25 82 ALA A N 1
ATOM 694 C CA . ALA A 1 82 ? 0.062 -6.010 -3.497 1.00 97.25 82 ALA A CA 1
ATOM 695 C C . ALA A 1 82 ? 0.244 -5.724 -1.996 1.00 97.25 82 ALA A C 1
ATOM 697 O O . ALA A 1 82 ? -0.593 -6.119 -1.183 1.00 97.25 82 ALA A O 1
ATOM 698 N N . GLN A 1 83 ? 1.307 -5.006 -1.613 1.00 96.50 83 GLN A N 1
ATOM 699 C CA . GLN A 1 83 ? 1.496 -4.559 -0.231 1.00 96.50 83 GLN A CA 1
ATOM 700 C C . GLN A 1 83 ? 0.378 -3.614 0.222 1.00 96.50 83 GLN A C 1
ATOM 702 O O . GLN A 1 83 ? -0.162 -3.795 1.312 1.00 96.50 83 GLN A O 1
ATOM 707 N N . GLU A 1 84 ? -0.007 -2.635 -0.603 1.00 96.25 84 GLU A N 1
ATOM 708 C CA . GLU A 1 84 ? -1.104 -1.725 -0.263 1.00 96.25 84 GLU A CA 1
ATOM 709 C C . GLU A 1 84 ? -2.437 -2.475 -0.112 1.00 96.25 84 GLU A C 1
ATOM 711 O O . GLU A 1 84 ? -3.181 -2.232 0.840 1.00 96.25 84 GLU A O 1
ATOM 716 N N . GLU A 1 85 ? -2.735 -3.414 -1.011 1.00 97.12 85 GLU A N 1
ATOM 717 C CA . GLU A 1 85 ? -3.947 -4.231 -0.936 1.00 97.12 85 GLU A CA 1
ATOM 718 C C . GLU A 1 85 ? -3.976 -5.107 0.324 1.00 97.12 85 GLU A C 1
ATOM 720 O O . GLU A 1 85 ? -4.992 -5.149 1.025 1.00 97.12 85 GLU A O 1
ATOM 725 N N . SER A 1 86 ? -2.846 -5.734 0.666 1.00 97.81 86 SER A N 1
ATOM 726 C CA . SER A 1 86 ? -2.703 -6.513 1.897 1.00 97.81 86 SER A CA 1
ATOM 727 C C . SER A 1 86 ? -2.926 -5.656 3.144 1.00 97.81 86 SER A C 1
ATOM 729 O O . SER A 1 86 ? -3.612 -6.087 4.070 1.00 97.81 86 SER A O 1
ATOM 731 N N . LEU A 1 87 ? -2.385 -4.435 3.176 1.00 97.06 87 LEU A N 1
ATOM 732 C CA . LEU A 1 87 ? -2.579 -3.516 4.298 1.00 97.06 87 LEU A CA 1
ATOM 733 C C . LEU A 1 87 ? -4.037 -3.044 4.401 1.00 97.06 87 LEU A C 1
ATOM 735 O O . LEU A 1 87 ? -4.590 -3.013 5.496 1.00 97.06 87 LEU A O 1
ATOM 739 N N . ARG A 1 88 ? -4.707 -2.762 3.274 1.00 96.06 88 ARG A N 1
ATOM 740 C CA . ARG A 1 88 ? -6.150 -2.446 3.260 1.00 96.06 88 ARG A CA 1
ATOM 741 C C . ARG A 1 88 ? -6.998 -3.609 3.771 1.00 96.06 88 ARG A C 1
ATOM 743 O O . ARG A 1 88 ? -8.008 -3.393 4.437 1.00 96.06 88 ARG A O 1
ATOM 750 N N . ALA A 1 89 ? -6.639 -4.845 3.427 1.00 97.50 89 ALA A N 1
ATOM 751 C CA . ALA A 1 89 ? -7.319 -6.028 3.945 1.00 97.50 89 ALA A CA 1
ATOM 752 C C . ALA A 1 89 ? -7.118 -6.174 5.462 1.00 97.50 89 ALA A C 1
ATOM 754 O O . ALA A 1 89 ? -8.093 -6.400 6.176 1.00 97.50 89 ALA A O 1
ATOM 755 N N . ALA A 1 90 ? -5.891 -5.970 5.953 1.00 96.56 90 ALA A N 1
ATOM 756 C CA . ALA A 1 90 ? -5.588 -5.975 7.382 1.00 96.56 90 ALA A CA 1
ATOM 757 C C . ALA A 1 90 ? -6.363 -4.886 8.145 1.00 96.56 90 ALA A C 1
ATOM 759 O O . ALA A 1 90 ? -6.967 -5.191 9.169 1.00 96.56 90 ALA A O 1
ATOM 760 N N . ASN A 1 91 ? -6.438 -3.658 7.616 1.00 95.44 91 ASN A N 1
ATOM 761 C CA . ASN A 1 91 ? -7.174 -2.565 8.262 1.00 95.44 91 ASN A CA 1
ATOM 762 C C . ASN A 1 91 ? -8.670 -2.876 8.397 1.00 95.44 91 ASN A C 1
ATOM 764 O O . ASN A 1 91 ? -9.230 -2.748 9.477 1.00 95.44 91 ASN A O 1
ATOM 768 N N . ARG A 1 92 ? -9.307 -3.381 7.330 1.00 96.50 92 ARG A N 1
ATOM 769 C CA . ARG A 1 92 ? -10.727 -3.788 7.363 1.00 96.50 92 ARG A CA 1
ATOM 770 C C . ARG A 1 92 ? -10.997 -4.901 8.373 1.00 96.50 92 ARG A C 1
ATOM 772 O O . ARG A 1 92 ? -12.050 -4.935 9.009 1.00 96.50 92 ARG A O 1
ATOM 779 N N . LYS A 1 93 ? -10.050 -5.831 8.514 1.00 97.56 93 LYS A N 1
ATOM 780 C CA . LYS A 1 93 ? -10.134 -6.887 9.522 1.00 97.56 93 LYS A CA 1
ATOM 781 C C . LYS A 1 93 ? -10.054 -6.297 10.934 1.00 97.56 93 LYS A C 1
ATOM 783 O O . LYS A 1 93 ? -10.889 -6.642 11.760 1.00 97.56 93 LYS A O 1
ATOM 788 N N . LEU A 1 94 ? -9.119 -5.380 11.186 1.00 96.38 94 LEU A N 1
ATOM 789 C CA . LEU A 1 94 ? -8.995 -4.695 12.478 1.00 96.38 94 LEU A CA 1
ATOM 790 C C . LEU A 1 94 ? -10.238 -3.870 12.825 1.00 96.38 94 LEU A C 1
ATOM 792 O O . LEU A 1 94 ? -10.684 -3.914 13.966 1.00 96.38 94 LEU A O 1
ATOM 796 N N . GLU A 1 95 ? -10.832 -3.176 11.853 1.00 95.25 95 GLU A N 1
ATOM 797 C CA . GLU A 1 95 ? -12.104 -2.460 12.025 1.00 95.25 95 GLU A CA 1
ATOM 798 C C . GLU A 1 95 ? -13.222 -3.412 12.480 1.00 95.25 95 GLU A C 1
ATOM 800 O O . GLU A 1 95 ? -13.909 -3.138 13.461 1.00 95.25 95 GLU A O 1
ATOM 805 N N . THR A 1 96 ? -13.340 -4.574 11.830 1.00 97.50 96 THR A N 1
ATOM 806 C CA . THR A 1 96 ? -14.333 -5.599 12.199 1.00 97.50 96 THR A CA 1
ATOM 807 C C . THR A 1 96 ? -14.092 -6.128 13.616 1.00 97.50 96 THR A C 1
ATOM 809 O O . THR A 1 96 ? -15.017 -6.216 14.420 1.00 97.50 96 THR A O 1
ATOM 812 N N . GLU A 1 97 ? -12.841 -6.441 13.956 1.00 96.69 97 GLU A N 1
ATOM 813 C CA . GLU A 1 97 ? -12.477 -6.929 15.290 1.00 96.69 97 GLU A CA 1
ATOM 814 C C . GLU A 1 97 ? -12.699 -5.867 16.382 1.00 96.69 97 GLU A C 1
ATOM 816 O O . GLU A 1 97 ? -13.074 -6.200 17.506 1.00 96.69 97 GLU A O 1
ATOM 821 N N . LEU A 1 98 ? -12.491 -4.583 16.075 1.00 96.56 98 LEU A N 1
ATOM 822 C CA . LEU A 1 98 ? -12.796 -3.479 16.987 1.00 96.56 98 LEU A CA 1
ATOM 823 C C . LEU A 1 98 ? -14.302 -3.368 17.247 1.00 96.56 98 LEU A C 1
ATOM 825 O O . LEU A 1 98 ? -14.705 -3.211 18.403 1.00 96.56 98 LEU A O 1
ATOM 829 N N . ASP A 1 99 ? -15.134 -3.499 16.213 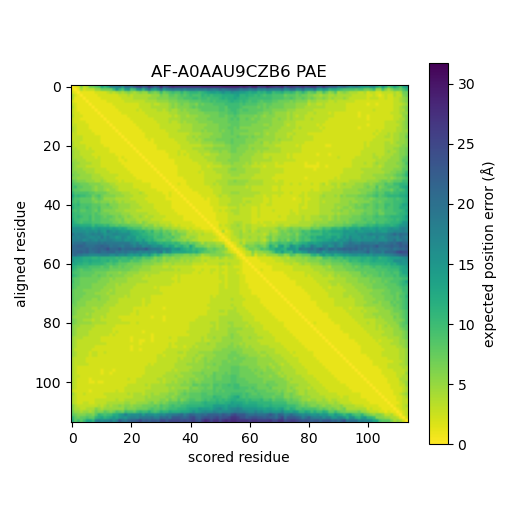1.00 96.88 99 ASP A N 1
ATOM 830 C CA . ASP A 1 99 ? -16.593 -3.496 16.357 1.00 96.88 99 ASP A CA 1
ATOM 831 C C . ASP A 1 99 ? -17.082 -4.659 17.238 1.00 96.88 99 ASP A C 1
ATOM 833 O O . ASP A 1 99 ? -17.939 -4.469 18.110 1.00 96.88 99 ASP A O 1
ATOM 837 N N . GLU A 1 100 ? -16.493 -5.847 17.076 1.00 97.25 100 GLU A N 1
ATOM 838 C CA . GLU A 1 100 ? -16.761 -7.016 17.922 1.00 97.25 100 GLU A CA 1
ATOM 839 C C . GLU A 1 100 ? -16.382 -6.764 19.388 1.00 97.25 100 GLU A C 1
ATOM 841 O O . GLU A 1 100 ? -17.175 -7.046 20.293 1.00 97.25 100 GLU A O 1
ATOM 846 N N . VAL A 1 101 ? -15.210 -6.173 19.645 1.00 96.06 101 VAL A N 1
ATOM 847 C CA . VAL A 1 101 ? -14.775 -5.810 21.004 1.00 96.06 101 VAL A CA 1
ATOM 848 C C . VAL A 1 101 ? -15.727 -4.787 21.626 1.00 96.06 101 VAL A C 1
ATOM 850 O O . VAL A 1 101 ? -16.131 -4.939 22.781 1.00 96.06 101 VAL A O 1
ATOM 853 N N . VAL A 1 102 ? -16.155 -3.773 20.870 1.00 95.00 102 VAL A N 1
ATOM 854 C CA . VAL A 1 102 ? -17.127 -2.775 21.343 1.00 95.00 102 VAL A CA 1
ATOM 855 C C . VAL A 1 102 ? -18.467 -3.430 21.690 1.00 95.00 102 VAL A C 1
ATOM 857 O O . VAL A 1 102 ? -19.071 -3.095 22.717 1.00 95.00 102 VAL A O 1
ATOM 860 N N . ALA A 1 103 ? -18.945 -4.372 20.874 1.00 95.62 103 ALA A N 1
ATOM 861 C CA . ALA A 1 103 ? -20.162 -5.127 21.162 1.00 95.62 103 ALA A CA 1
ATOM 862 C C . ALA A 1 103 ? -20.016 -5.972 22.441 1.00 95.62 103 ALA A C 1
ATOM 864 O O . ALA A 1 103 ? -20.886 -5.918 23.316 1.00 95.62 103 ALA A O 1
ATOM 865 N N . ALA A 1 104 ? -18.888 -6.669 22.598 1.00 94.62 104 ALA A N 1
ATOM 866 C CA . ALA A 1 104 ? -18.585 -7.467 23.782 1.00 94.62 104 ALA A CA 1
ATOM 867 C C . ALA A 1 104 ? -18.497 -6.612 25.058 1.00 94.62 104 ALA A C 1
ATOM 869 O O . ALA A 1 104 ? -19.024 -7.009 26.099 1.00 94.62 104 ALA A O 1
ATOM 870 N N . LYS A 1 105 ? -17.916 -5.404 24.987 1.00 93.81 105 LYS A N 1
ATOM 871 C CA . LYS A 1 105 ? -17.865 -4.458 26.120 1.00 93.81 105 LYS A CA 1
ATOM 872 C C . LYS A 1 105 ? -19.257 -4.029 26.561 1.00 93.81 105 LYS A C 1
ATOM 874 O O . LYS A 1 105 ? -19.552 -4.019 27.753 1.00 93.81 105 LYS A O 1
ATOM 879 N N . LYS A 1 106 ? -20.133 -3.706 25.603 1.00 92.62 106 LYS A N 1
ATOM 880 C CA . LYS A 1 106 ? -21.535 -3.357 25.890 1.00 92.62 106 LYS A CA 1
ATOM 881 C C . LYS A 1 106 ? -22.274 -4.507 26.568 1.00 92.62 106 LYS A C 1
ATOM 883 O O . LYS A 1 106 ? -23.100 -4.254 27.439 1.00 92.62 106 LYS A O 1
ATOM 888 N N . GLN A 1 107 ? -22.000 -5.747 26.169 1.00 93.62 107 GLN A N 1
ATOM 889 C CA . GLN A 1 107 ? -22.583 -6.923 26.805 1.00 93.62 107 GLN A CA 1
ATOM 890 C C . GLN A 1 107 ? -22.045 -7.124 28.227 1.00 93.62 107 GLN A C 1
ATOM 892 O O . GLN A 1 107 ? -22.847 -7.274 29.142 1.00 93.62 107 GLN A O 1
ATOM 897 N N . ALA A 1 108 ? -20.727 -7.050 28.429 1.00 91.94 108 ALA A N 1
ATOM 898 C CA . ALA A 1 108 ? -20.111 -7.196 29.749 1.00 91.94 108 ALA A CA 1
ATOM 899 C C . ALA A 1 108 ? -20.652 -6.164 30.756 1.00 91.94 108 ALA A C 1
ATOM 901 O O . ALA A 1 108 ? -21.026 -6.531 31.862 1.00 91.94 108 ALA A O 1
ATOM 902 N N . LEU A 1 109 ? -20.813 -4.901 30.343 1.00 90.50 109 LEU A N 1
ATOM 903 C CA . LEU A 1 109 ? -21.415 -3.864 31.192 1.00 90.50 109 LEU A CA 1
ATOM 904 C C . LEU A 1 109 ? -22.856 -4.186 31.607 1.00 90.50 109 LEU A C 1
ATOM 90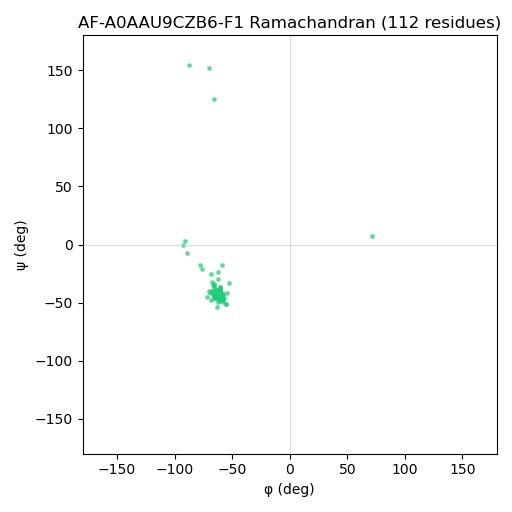6 O O . LEU A 1 109 ? -23.264 -3.867 32.721 1.00 90.50 109 LEU A O 1
ATOM 910 N N . ARG A 1 110 ? -23.648 -4.794 30.714 1.00 90.38 110 ARG A N 1
ATOM 911 C CA . ARG A 1 110 ? -25.025 -5.209 31.028 1.00 90.38 110 ARG A CA 1
ATOM 912 C C . ARG A 1 110 ? -25.046 -6.377 32.010 1.00 90.38 110 ARG A C 1
ATOM 914 O O . ARG A 1 110 ? -25.885 -6.371 32.898 1.00 90.38 110 ARG A O 1
ATOM 921 N N . GLU A 1 111 ? -24.138 -7.336 31.837 1.00 89.50 111 GLU A N 1
ATOM 922 C CA . GLU A 1 111 ? -23.971 -8.499 32.720 1.00 89.50 111 GLU A CA 1
ATOM 923 C C . GLU A 1 111 ? -23.505 -8.083 34.127 1.00 89.50 111 GLU A C 1
ATOM 925 O O . GLU A 1 111 ? -23.968 -8.651 35.104 1.00 89.50 111 GLU A O 1
ATOM 930 N N . GLU A 1 112 ? -22.642 -7.068 34.244 1.00 81.19 112 GLU A N 1
ATOM 931 C CA . GLU A 1 112 ? -22.165 -6.533 35.534 1.00 81.19 112 GLU A CA 1
ATOM 932 C C . GLU A 1 112 ? -23.180 -5.618 36.242 1.00 81.19 112 GLU A C 1
ATOM 934 O O . GLU A 1 112 ? -23.048 -5.351 37.434 1.00 81.19 112 GLU A O 1
ATOM 939 N N . SER A 1 113 ? -24.185 -5.119 35.514 1.00 72.62 113 SER A N 1
ATOM 940 C CA . SER A 1 113 ? -25.249 -4.258 36.054 1.00 72.62 113 SER A CA 1
ATOM 941 C C . SER A 1 113 ? -26.484 -5.041 36.538 1.00 72.62 113 SER A C 1
ATOM 943 O O . SER A 1 113 ? -27.479 -4.415 36.912 1.00 72.62 113 SER A O 1
ATOM 945 N N . GLN A 1 114 ? -26.447 -6.379 36.484 1.00 58.72 114 GLN A N 1
ATOM 946 C CA . GLN A 1 114 ? -27.478 -7.306 36.976 1.00 58.72 114 GLN A CA 1
ATOM 947 C C . GLN A 1 114 ? -27.040 -7.974 38.279 1.00 58.72 114 GLN A C 1
ATOM 949 O O . GLN A 1 114 ? -27.934 -8.181 39.131 1.00 58.72 114 GLN A O 1
#

Solvent-accessible surface area (backbone atoms only — not comparable to full-atom values): 6156 Å² total; per-residue (Å²): 130,55,75,51,55,55,40,49,52,50,47,52,55,48,50,55,51,44,53,52,46,54,54,49,46,51,52,52,49,54,49,51,55,54,48,50,55,51,50,54,52,52,51,49,49,55,59,65,54,47,64,77,31,61,95,39,96,53,31,65,61,53,49,53,52,53,51,51,52,51,52,51,51,50,51,52,52,50,51,55,49,52,52,47,51,52,44,53,52,51,44,56,50,48,52,52,52,46,53,52,41,54,52,50,39,57,49,44,56,54,64,75,74,108

Sequence (114 aa):
MSKYDELTQTEHDKRIESENVEQTMRKVRQLQESYDEHFQRANRFFEEIGFEFRGSDRANVFGALKEEHHRQMLNIKNHLGAQEESLRAANRKLETELDEVVAAKKQALREESQ

Radius of gyration: 25.23 Å; Cα contacts (8 Å, |Δi|>4): 42; chains: 1; bounding box: 52×20×74 Å

Secondary structure (DSSP, 8-state):
--HHHHHHHHHHHHHHHHHHHHHHHHHHHHHHHHHHHHHHHHHHHHHHHHTTTTTSTTHHHHHHHHHHHHHHHHHHHHHHHHHHHHHHHHHHHHHHHHHHHHHHHHHHHHHHT-

InterPro domains:
  IPR025014 Protein of unknown function DUF3958 [PF13125] (3-107)

pLDDT: mean 92.94, std 6.02, range [58.72, 97.81]